Protein AF-A0A2E9XL85-F1 (afdb_monomer)

Foldseek 3Di:
DADDLVNLVVVCVVVVDDSVVVCVVSVVDDPPPPDPDPDDDDDDDDDDDDDDDDDDDDDDDPDDPPPDPPPDPDFDALLNVCCVVVVDDPVCSVVVLVPDDPVVSVVSRVVRVD

Mean predicted aligned error: 20.41 Å

pLDDT: mean 71.17, std 20.32, range [34.16, 94.25]

Sequence (114 aa):
MSITIRQLETLARHFHFDMDEARSVIGIQLKTKRATTPKTKTTKKDSDYISGHVTIKEKPTPAKPKKTASTSPRGPTGYNLFVREQGISFKNAGQAWKALTDTERQRWNQKAKA

Radius of gyration: 24.91 Å; Cα contacts (8 Å, |Δi|>4): 42; chains: 1; bounding box: 61×54×47 Å

Secondary structure (DSSP, 8-state):
-PPPHHHHHHHHHHH---HHHHHHHHT--------------------------------------------PPPPPPHHHHHHHHHT--HHHHHHHHHHS-HHHHHHHHHHTT-

Solvent-accessible surface area (backbone atoms only — not comparable to full-atom values): 7807 Å² total; per-residue (Å²): 141,83,86,52,72,70,58,49,53,55,47,28,70,74,69,71,51,62,64,67,60,54,27,60,77,72,65,59,76,75,82,71,76,77,75,82,72,82,87,77,86,82,83,89,81,91,79,92,82,90,82,82,90,79,94,74,83,88,74,93,72,80,81,76,76,82,73,74,82,71,89,65,82,79,69,63,47,20,65,58,49,50,33,62,74,68,69,44,57,76,88,53,34,63,57,57,60,64,71,46,52,74,69,56,52,45,52,35,40,50,62,43,72,106

Structure (mmCIF, N/CA/C/O backbone):
data_AF-A0A2E9XL85-F1
#
_entry.id   AF-A0A2E9XL85-F1
#
loop_
_atom_site.group_PDB
_atom_site.id
_atom_site.type_symbol
_atom_site.label_atom_id
_atom_site.label_alt_id
_atom_site.label_comp_id
_atom_site.label_asym_id
_atom_site.label_entity_id
_atom_site.label_seq_id
_atom_site.pdbx_PDB_ins_code
_atom_site.Cartn_x
_atom_site.Cartn_y
_atom_site.Cartn_z
_atom_site.occupancy
_atom_site.B_iso_or_equiv
_atom_site.auth_seq_id
_atom_site.auth_comp_id
_atom_site.auth_asym_id
_atom_site.auth_atom_id
_atom_site.pdbx_PDB_model_num
ATOM 1 N N . MET A 1 1 ? -16.242 15.874 25.289 1.00 63.53 1 MET A N 1
ATOM 2 C CA . MET A 1 1 ? -16.649 14.657 24.551 1.00 63.53 1 MET A CA 1
ATOM 3 C C . MET A 1 1 ? -16.738 15.027 23.077 1.00 63.53 1 MET A C 1
ATOM 5 O O . MET A 1 1 ? -17.363 16.036 22.789 1.00 63.53 1 MET A O 1
ATOM 9 N N . SER A 1 2 ? -16.073 14.309 22.170 1.00 74.06 2 SER A N 1
ATOM 10 C CA . SER A 1 2 ? -16.114 14.585 20.723 1.00 74.06 2 SER A CA 1
ATOM 11 C C . SER A 1 2 ? -17.013 13.575 20.006 1.00 74.06 2 SER A C 1
ATOM 13 O O . SER A 1 2 ? -17.014 12.392 20.342 1.00 74.06 2 SER A O 1
ATOM 15 N N . ILE A 1 3 ? -17.795 14.045 19.032 1.00 81.88 3 ILE A N 1
ATOM 16 C CA . ILE A 1 3 ? -18.663 13.202 18.204 1.00 81.88 3 ILE A CA 1
ATOM 17 C C . ILE A 1 3 ? -17.875 12.639 17.015 1.00 81.88 3 ILE A C 1
ATOM 19 O O . ILE A 1 3 ? -17.064 13.330 16.399 1.00 81.88 3 ILE A O 1
ATOM 23 N N . THR A 1 4 ? -18.084 11.365 16.691 1.00 86.19 4 THR A N 1
ATOM 24 C CA . THR A 1 4 ? -17.443 10.727 15.530 1.00 86.19 4 THR A CA 1
ATOM 25 C C . THR A 1 4 ? -18.155 11.094 14.224 1.00 86.19 4 THR A C 1
ATOM 27 O O . THR A 1 4 ? -19.346 11.394 14.217 1.00 86.19 4 THR A O 1
ATOM 30 N N . ILE A 1 5 ? -17.459 10.993 13.084 1.00 83.38 5 ILE A N 1
ATOM 31 C CA . ILE A 1 5 ? -18.042 11.274 11.754 1.00 83.38 5 ILE A CA 1
ATOM 32 C C . ILE A 1 5 ? -19.278 10.406 11.479 1.00 83.38 5 ILE A C 1
ATOM 34 O O . ILE A 1 5 ? -20.261 10.902 10.946 1.00 83.38 5 ILE A O 1
ATOM 38 N N . ARG A 1 6 ? -19.267 9.133 11.894 1.00 85.75 6 ARG A N 1
ATOM 39 C CA . ARG A 1 6 ? -20.417 8.229 11.714 1.00 85.75 6 ARG A CA 1
ATOM 40 C C . ARG A 1 6 ? -21.632 8.671 12.524 1.00 85.75 6 ARG A C 1
ATOM 42 O O . ARG A 1 6 ? -22.752 8.580 12.044 1.00 85.75 6 ARG A O 1
ATOM 49 N N . GLN A 1 7 ? -21.413 9.156 13.745 1.00 87.38 7 GLN A N 1
ATOM 50 C CA . GLN A 1 7 ? -22.490 9.713 14.565 1.00 87.38 7 GLN A CA 1
ATOM 51 C C . GLN A 1 7 ? -23.025 11.014 13.953 1.00 87.38 7 GLN A C 1
ATOM 53 O O . GLN A 1 7 ? -24.234 11.216 13.935 1.00 87.38 7 GLN A O 1
ATOM 58 N N . LEU A 1 8 ? -22.146 11.846 13.385 1.00 85.81 8 LEU A N 1
ATOM 59 C CA . LEU A 1 8 ? -22.541 13.060 12.672 1.00 85.81 8 LEU A CA 1
ATOM 60 C C . LEU A 1 8 ? -23.376 12.751 11.418 1.00 85.81 8 LEU A C 1
ATOM 62 O O . LEU A 1 8 ? -24.393 13.396 11.202 1.00 85.81 8 LEU A O 1
ATOM 66 N N . GLU A 1 9 ? -23.009 11.725 10.643 1.00 86.31 9 GLU A N 1
ATOM 67 C CA . GLU A 1 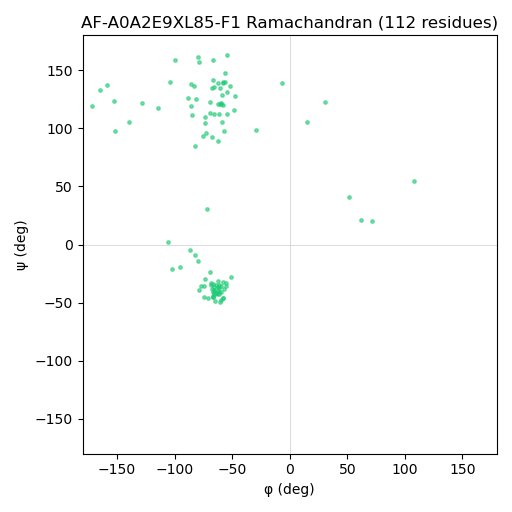9 ? -23.778 11.264 9.474 1.00 86.31 9 GLU A CA 1
ATOM 68 C C . GLU A 1 9 ? -25.184 10.784 9.851 1.00 86.31 9 GLU A C 1
ATOM 70 O O . GLU A 1 9 ? -26.150 11.083 9.149 1.00 86.31 9 GLU A O 1
ATOM 75 N N . THR A 1 10 ? -25.317 10.060 10.965 1.00 89.12 10 THR A N 1
ATOM 76 C CA . THR A 1 10 ? -26.628 9.632 11.473 1.00 89.12 10 THR A CA 1
ATOM 77 C C . THR A 1 10 ? -27.493 10.832 11.849 1.00 89.12 10 THR A C 1
ATOM 79 O O . THR 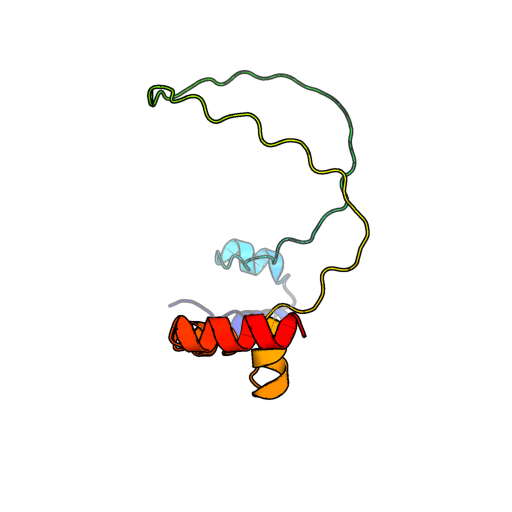A 1 10 ? -28.672 10.869 11.499 1.00 89.12 10 THR A O 1
ATOM 82 N N . LEU A 1 11 ? -26.911 11.834 12.512 1.00 87.44 11 LEU A N 1
ATOM 83 C CA . LEU A 1 11 ? -27.623 13.060 12.871 1.00 87.44 11 LEU A CA 1
ATOM 84 C C . LEU A 1 11 ? -28.007 13.879 11.636 1.00 87.44 11 LEU A C 1
ATOM 86 O O . LEU A 1 11 ? -29.136 14.354 11.566 1.00 87.44 11 LEU A O 1
ATOM 90 N N . ALA A 1 12 ? -27.127 13.984 10.640 1.00 86.50 12 ALA A N 1
ATOM 91 C CA . ALA A 1 12 ? -27.410 14.720 9.410 1.00 86.50 12 ALA A CA 1
ATOM 92 C C . ALA A 1 12 ? -28.580 14.117 8.627 1.00 86.50 12 ALA A C 1
ATOM 94 O O . ALA A 1 12 ? -29.403 14.850 8.091 1.00 86.50 12 ALA A O 1
ATOM 95 N N . ARG A 1 13 ? -28.715 12.784 8.609 1.00 86.94 13 ARG A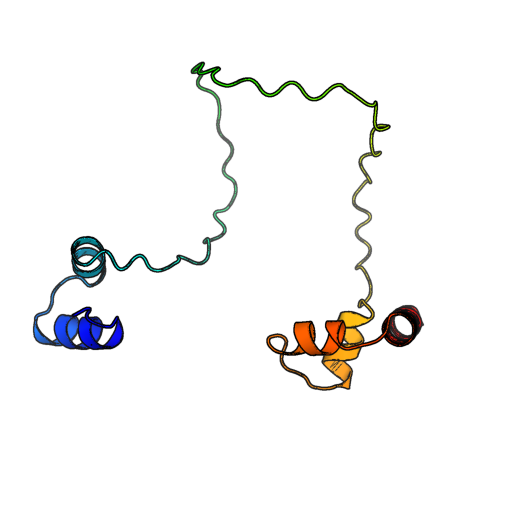 N 1
ATOM 96 C CA . ARG A 1 13 ? -29.887 12.127 8.004 1.00 86.94 13 ARG A CA 1
ATOM 97 C C . ARG A 1 13 ? -31.172 12.372 8.783 1.00 86.94 13 ARG A C 1
ATOM 99 O O . ARG A 1 13 ? -32.228 12.437 8.173 1.00 86.94 13 ARG A O 1
ATOM 106 N N . HIS A 1 14 ? -31.088 12.452 10.108 1.00 89.50 14 HIS A N 1
ATOM 107 C CA . HIS A 1 14 ? -32.264 12.603 10.961 1.00 89.50 14 HIS A CA 1
ATOM 108 C C . HIS A 1 14 ? -32.788 14.043 10.985 1.00 89.50 14 HIS A C 1
ATOM 110 O O . HIS A 1 14 ? -33.992 14.266 10.964 1.00 89.50 14 HIS A O 1
ATOM 116 N N . PHE A 1 15 ? -31.877 15.016 10.999 1.00 89.50 15 PHE A N 1
ATOM 117 C CA . PHE A 1 15 ? -32.189 16.440 11.118 1.00 89.50 15 PHE A CA 1
ATOM 118 C C . PHE A 1 15 ? -32.019 17.216 9.803 1.00 89.50 15 PHE A C 1
ATOM 120 O O . PHE A 1 15 ? -32.225 18.424 9.788 1.00 89.50 15 PHE A O 1
ATOM 127 N N . HIS A 1 16 ? -31.654 16.536 8.711 1.00 85.50 16 HIS A N 1
ATOM 128 C CA . HIS A 1 16 ? -31.521 17.100 7.362 1.00 85.50 16 HIS A CA 1
ATOM 129 C C . HIS A 1 16 ? -30.652 18.370 7.278 1.00 85.50 16 HIS A C 1
ATOM 131 O O . HIS A 1 16 ? -30.985 19.304 6.553 1.00 85.50 16 HIS A O 1
ATOM 137 N N . PHE A 1 17 ? -29.527 18.409 7.997 1.00 85.69 17 PHE A N 1
ATOM 138 C CA . PHE A 1 17 ? -28.553 19.503 7.900 1.00 85.69 17 PHE A CA 1
ATOM 139 C C . PHE A 1 17 ? -27.358 19.134 7.013 1.00 85.69 17 PHE A C 1
ATOM 141 O O . PHE A 1 17 ? -27.048 17.955 6.814 1.00 85.69 17 PHE A O 1
ATOM 148 N N . ASP A 1 18 ? -26.666 20.155 6.503 1.00 84.12 18 ASP A N 1
ATOM 149 C CA . ASP A 1 18 ? -25.483 19.980 5.664 1.00 84.12 18 ASP A CA 1
ATOM 150 C C . ASP A 1 18 ? -24.298 19.436 6.484 1.00 84.12 18 ASP A C 1
ATOM 152 O O . ASP A 1 18 ? -23.850 20.016 7.480 1.00 84.12 18 ASP A O 1
ATOM 156 N N . MET A 1 19 ? -23.781 18.287 6.048 1.00 81.06 19 MET A N 1
ATOM 157 C CA . MET A 1 19 ? -22.637 17.622 6.662 1.00 81.06 19 MET A CA 1
ATOM 158 C C . MET A 1 19 ? -21.374 18.480 6.628 1.00 81.06 19 MET A C 1
ATOM 160 O O . MET A 1 19 ? -20.577 18.395 7.561 1.00 81.06 19 MET A O 1
ATOM 164 N N . ASP A 1 20 ? -21.156 19.271 5.580 1.00 79.50 20 ASP A N 1
ATOM 165 C CA . ASP A 1 20 ? -19.931 20.057 5.433 1.00 79.50 20 ASP A CA 1
ATOM 166 C C . ASP A 1 20 ? -19.946 21.300 6.329 1.00 79.50 20 ASP A C 1
ATOM 168 O O . ASP A 1 20 ? -18.930 21.621 6.956 1.00 79.50 20 ASP A O 1
ATOM 172 N N . GLU A 1 21 ? -21.115 21.914 6.513 1.00 81.56 21 GLU A N 1
ATOM 173 C CA . GLU A 1 21 ? -21.317 22.984 7.491 1.00 81.56 21 GLU A CA 1
ATOM 174 C C . GLU A 1 21 ? -21.134 22.464 8.925 1.00 81.56 21 GLU A C 1
ATOM 176 O O . GLU A 1 21 ? -20.343 23.009 9.698 1.00 81.56 21 GLU A O 1
ATOM 181 N N . ALA A 1 22 ? -21.763 21.338 9.271 1.00 81.06 22 ALA A N 1
ATOM 182 C CA . ALA A 1 22 ? -21.628 20.752 10.603 1.00 81.06 22 ALA A CA 1
ATOM 183 C C . ALA A 1 22 ? -20.190 20.293 10.911 1.00 81.06 22 ALA A C 1
ATOM 185 O O . ALA A 1 22 ? -19.709 20.427 12.039 1.00 81.06 22 ALA A O 1
ATOM 186 N N . ARG A 1 23 ? -19.456 19.797 9.907 1.00 78.31 23 ARG A N 1
ATOM 187 C CA . ARG A 1 23 ? -18.022 19.480 10.032 1.00 78.31 23 ARG A CA 1
ATOM 188 C C . ARG A 1 23 ? -17.186 20.723 10.314 1.00 78.31 23 ARG A C 1
ATOM 190 O O . ARG A 1 23 ? -16.281 20.644 11.145 1.00 78.31 23 ARG A O 1
ATOM 197 N N . SER A 1 24 ? -17.489 21.835 9.642 1.00 78.25 24 SER A N 1
ATOM 198 C CA . SER A 1 24 ? -16.832 23.128 9.854 1.00 78.25 24 SER A CA 1
ATOM 199 C C . SER A 1 24 ? -17.009 23.610 11.297 1.00 78.25 24 SER A C 1
ATOM 201 O O . SER A 1 24 ? -16.028 23.923 11.969 1.00 78.25 24 SER A O 1
ATOM 203 N N . VAL A 1 25 ? -18.241 23.553 11.813 1.00 80.38 25 VAL A N 1
ATOM 204 C CA . VAL A 1 25 ? -18.589 23.996 13.175 1.00 80.38 25 VAL A CA 1
ATOM 205 C C . VAL A 1 25 ? -17.922 23.134 14.252 1.00 80.38 25 VAL A C 1
ATOM 207 O O . VAL A 1 25 ? -17.450 23.650 15.262 1.00 80.38 25 VAL A O 1
ATOM 210 N N . ILE A 1 26 ? -17.839 21.819 14.037 1.00 77.81 26 ILE A N 1
ATOM 211 C CA . ILE A 1 26 ? -17.263 20.870 15.008 1.00 77.81 26 ILE A CA 1
ATOM 212 C C . ILE A 1 26 ? -15.727 20.755 14.842 1.00 77.81 26 ILE A C 1
ATOM 214 O O . ILE A 1 26 ? -15.052 20.086 15.625 1.00 77.81 26 ILE A O 1
ATOM 218 N N . GLY A 1 27 ? -15.140 21.415 13.836 1.00 73.06 27 GLY A N 1
ATOM 219 C CA . GLY A 1 27 ? -13.697 21.397 13.574 1.00 73.06 27 GLY A CA 1
ATOM 220 C C . GLY A 1 27 ? -13.174 20.059 13.036 1.00 73.06 27 GLY A C 1
ATOM 221 O O . GLY A 1 27 ? -11.977 19.773 13.120 1.00 73.06 27 GLY A O 1
ATOM 222 N N . ILE A 1 28 ? -14.048 19.216 12.473 1.00 73.44 28 ILE A N 1
ATOM 223 C CA . ILE A 1 28 ? -13.665 17.926 11.890 1.00 73.44 28 ILE A CA 1
ATOM 224 C C . ILE A 1 28 ? -13.156 18.168 10.468 1.00 73.44 28 ILE A C 1
ATOM 226 O O . ILE A 1 28 ? -13.883 18.028 9.485 1.00 73.44 28 ILE A O 1
ATOM 230 N N . GLN A 1 29 ? -11.875 18.515 10.348 1.00 62.41 29 GLN A N 1
ATOM 231 C CA . GLN A 1 29 ? -11.223 18.602 9.046 1.00 62.41 29 GLN A CA 1
ATOM 232 C C . GLN A 1 29 ? -10.959 17.199 8.495 1.00 62.41 29 GLN A C 1
ATOM 234 O O . GLN A 1 29 ? -10.030 16.495 8.907 1.00 62.41 29 GLN A O 1
ATOM 239 N N . LEU A 1 30 ? -11.773 16.782 7.524 1.00 64.50 30 LEU A N 1
ATOM 240 C CA . LEU A 1 30 ? -11.419 15.663 6.664 1.00 64.50 30 LEU A CA 1
ATOM 241 C C . LEU A 1 30 ? -10.119 16.029 5.954 1.00 64.50 30 LEU A C 1
ATOM 243 O O . LEU A 1 30 ? -10.059 17.016 5.225 1.00 64.50 30 LEU A O 1
ATOM 247 N N . LYS A 1 31 ? -9.074 15.220 6.154 1.00 61.31 31 LYS A N 1
ATOM 248 C CA . LYS A 1 31 ? -7.876 15.269 5.315 1.00 61.31 31 LYS A CA 1
ATOM 249 C C . LYS A 1 31 ? -8.316 14.917 3.899 1.00 61.31 31 LYS A C 1
ATOM 251 O O . LYS A 1 31 ? -8.343 13.744 3.527 1.00 61.31 31 LYS A O 1
ATOM 256 N N . THR A 1 32 ? -8.705 15.925 3.129 1.00 56.28 32 THR A N 1
ATOM 257 C CA . THR A 1 32 ? -8.948 15.806 1.701 1.00 56.28 32 THR A CA 1
ATOM 258 C C . THR A 1 32 ? -7.680 15.215 1.112 1.00 56.28 32 THR A C 1
ATOM 260 O O . THR A 1 32 ? -6.600 15.811 1.143 1.00 56.28 32 THR A O 1
ATOM 263 N N . LYS A 1 33 ? -7.776 13.978 0.616 1.00 53.22 33 LYS A N 1
ATOM 264 C CA . LYS A 1 33 ? -6.759 13.455 -0.286 1.00 53.22 33 LYS A CA 1
ATOM 265 C C . LYS A 1 33 ? -6.750 14.416 -1.460 1.00 53.22 33 LYS A C 1
ATOM 267 O O . LYS A 1 33 ? -7.706 14.451 -2.223 1.00 53.22 33 LYS A O 1
ATOM 272 N N . ARG A 1 34 ? -5.705 15.238 -1.501 1.00 44.84 34 ARG A N 1
ATOM 273 C CA . ARG A 1 34 ? -5.369 16.231 -2.518 1.00 44.84 34 ARG A CA 1
ATOM 274 C C . ARG A 1 34 ? -5.912 15.793 -3.884 1.00 44.84 34 ARG A C 1
ATOM 276 O O . ARG A 1 34 ? -5.305 14.953 -4.549 1.00 44.84 34 ARG A O 1
ATOM 283 N N . ALA A 1 35 ? -7.070 16.330 -4.267 1.00 47.91 35 ALA A N 1
ATOM 284 C CA . ALA A 1 35 ? -7.572 16.197 -5.622 1.00 47.91 35 ALA A CA 1
ATOM 285 C C . ALA A 1 35 ? -6.516 16.833 -6.527 1.00 47.91 35 ALA A C 1
ATOM 287 O O . ALA A 1 35 ? -6.087 17.968 -6.313 1.00 47.91 35 ALA A O 1
ATOM 288 N N . THR A 1 36 ? -5.995 16.051 -7.464 1.00 48.97 36 THR A N 1
ATOM 289 C CA . THR A 1 36 ? -4.981 16.516 -8.403 1.00 48.97 36 THR A CA 1
ATOM 290 C C . THR A 1 36 ? -5.701 17.392 -9.420 1.00 48.97 36 THR A C 1
ATOM 292 O O . THR A 1 36 ? -6.289 16.890 -10.369 1.00 48.97 36 THR A O 1
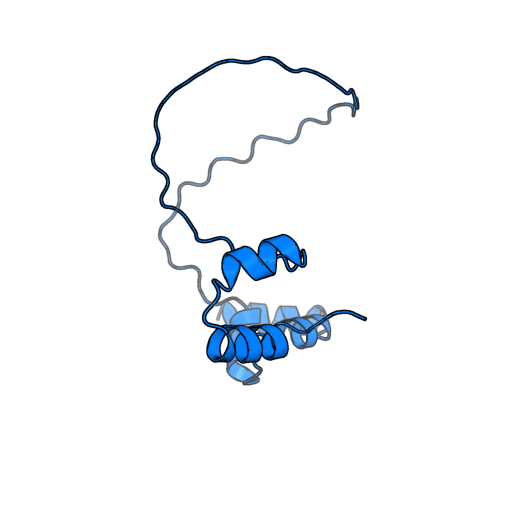ATOM 295 N N . THR A 1 37 ? -5.732 18.702 -9.187 1.00 51.66 37 THR A N 1
ATOM 296 C CA . THR A 1 37 ? -6.262 19.657 -10.164 1.00 51.66 37 THR A CA 1
ATOM 297 C C . THR A 1 37 ? -5.364 19.673 -11.409 1.00 51.66 37 THR A C 1
ATOM 299 O O . THR A 1 37 ? -4.135 19.729 -11.258 1.00 51.66 37 THR A O 1
ATOM 302 N N . PRO A 1 38 ? -5.924 19.660 -12.634 1.00 44.41 38 PRO A N 1
ATOM 303 C CA . PRO A 1 38 ? -5.154 19.898 -13.845 1.00 44.41 38 PRO A CA 1
ATOM 304 C C . PRO A 1 38 ? -4.567 21.313 -13.815 1.00 44.41 38 PRO A C 1
ATOM 306 O O . PRO A 1 38 ? -5.203 22.272 -13.387 1.00 44.41 38 PRO A O 1
ATOM 309 N N . LYS A 1 39 ? -3.315 21.427 -14.251 1.00 38.22 39 LYS A N 1
ATOM 310 C CA . LYS A 1 39 ? -2.515 22.653 -14.243 1.00 38.22 39 LYS A CA 1
ATOM 311 C C . LYS A 1 39 ? -3.016 23.616 -15.332 1.00 38.22 39 LYS A C 1
ATOM 313 O O . LYS A 1 39 ? -2.575 23.521 -16.474 1.00 38.22 39 LYS A O 1
ATOM 318 N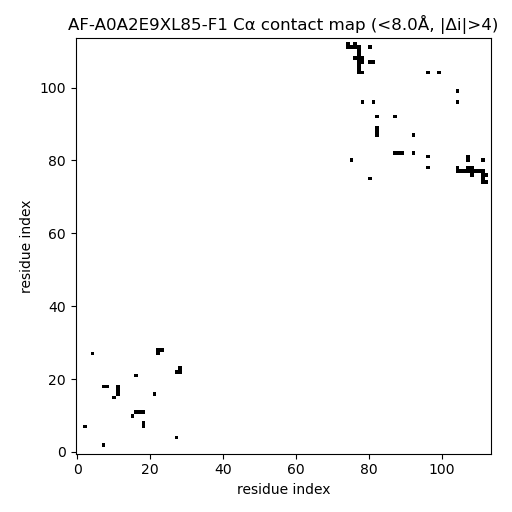 N . THR A 1 40 ? -3.880 24.570 -15.000 1.00 38.16 40 THR A N 1
ATOM 319 C CA . THR A 1 40 ? -4.124 25.748 -15.848 1.00 38.16 40 THR A CA 1
ATOM 320 C C . THR A 1 40 ? -3.075 26.814 -15.527 1.00 38.16 40 THR A C 1
ATOM 322 O O . THR A 1 40 ? -3.022 27.365 -14.431 1.00 38.16 40 THR A O 1
ATOM 325 N N . LYS A 1 41 ? -2.178 27.073 -16.486 1.00 47.19 41 LYS A N 1
ATOM 326 C CA . LYS A 1 41 ? -1.316 28.265 -16.500 1.00 47.19 41 LYS A CA 1
ATOM 327 C C . LYS A 1 41 ? -2.201 29.489 -16.725 1.00 47.19 41 LYS A C 1
ATOM 329 O O . LYS A 1 41 ? -2.977 29.439 -17.670 1.00 47.19 41 LYS A O 1
ATOM 334 N N . THR A 1 42 ? -2.013 30.574 -15.969 1.00 34.38 42 THR A N 1
ATOM 335 C CA . THR A 1 42 ? -2.088 31.970 -16.455 1.00 34.38 42 THR A CA 1
ATOM 336 C C . THR A 1 42 ? -1.466 32.936 -15.424 1.00 34.38 42 THR A C 1
ATOM 338 O O . THR A 1 42 ? -1.656 32.806 -14.222 1.00 34.38 42 THR A O 1
ATOM 341 N N . THR A 1 43 ? -0.636 33.814 -15.985 1.00 41.53 43 THR A N 1
ATOM 342 C CA . THR A 1 43 ? 0.107 35.029 -15.579 1.00 41.53 43 THR A CA 1
ATOM 343 C C . THR A 1 43 ? -0.035 35.731 -14.213 1.00 41.53 43 THR A C 1
ATOM 345 O O . THR A 1 43 ? -1.128 36.025 -13.752 1.00 41.53 43 THR A O 1
ATOM 348 N N . LYS A 1 44 ? 1.157 36.142 -13.723 1.00 41.81 44 LYS A N 1
ATOM 349 C CA . LYS A 1 44 ? 1.575 37.376 -13.005 1.00 41.81 44 LYS A CA 1
ATOM 350 C C . LYS A 1 44 ? 0.569 38.102 -12.092 1.00 41.81 44 LYS A C 1
ATOM 352 O O . LYS A 1 44 ? -0.366 38.725 -12.583 1.00 41.81 44 LYS A O 1
ATOM 357 N N . LYS A 1 45 ? 0.960 38.254 -10.819 1.00 36.50 45 LYS A N 1
ATOM 358 C CA . LYS A 1 45 ? 1.007 39.550 -10.115 1.00 36.50 45 LYS A CA 1
ATOM 359 C C . LYS A 1 45 ? 1.960 39.484 -8.914 1.00 36.50 45 LYS A C 1
ATOM 361 O O . LYS A 1 45 ? 1.994 38.475 -8.215 1.00 36.50 45 LYS A O 1
ATOM 366 N N . ASP A 1 46 ? 2.745 40.546 -8.769 1.00 41.16 46 ASP A N 1
ATOM 367 C CA . ASP A 1 46 ? 3.701 40.844 -7.701 1.00 41.16 46 ASP A CA 1
ATOM 368 C C . ASP A 1 46 ? 3.074 40.845 -6.301 1.00 41.16 46 ASP A C 1
ATOM 370 O O . ASP A 1 46 ? 1.937 41.286 -6.144 1.00 41.16 46 ASP A O 1
ATOM 374 N N . SER A 1 47 ? 3.854 40.451 -5.290 1.00 41.28 47 SER A N 1
ATOM 375 C CA . SER A 1 47 ? 3.939 41.190 -4.021 1.00 41.28 47 SER A CA 1
ATOM 376 C C . SER A 1 47 ? 5.05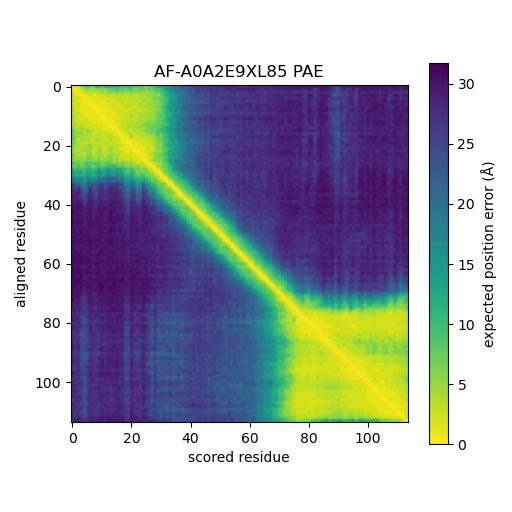9 40.622 -3.149 1.00 41.28 47 SER A C 1
ATOM 378 O O . SER A 1 47 ? 5.022 39.455 -2.748 1.00 41.28 47 SER A O 1
ATOM 380 N N . ASP A 1 48 ? 6.031 41.477 -2.856 1.00 46.81 48 ASP A N 1
ATOM 381 C CA . ASP A 1 48 ? 7.122 41.280 -1.914 1.00 46.81 48 ASP A CA 1
ATOM 382 C C . ASP A 1 48 ? 6.638 40.907 -0.507 1.00 46.81 48 ASP A C 1
ATOM 384 O O . ASP A 1 48 ? 5.814 41.601 0.087 1.00 46.81 48 ASP A O 1
ATOM 388 N N . TYR A 1 49 ? 7.228 39.856 0.066 1.00 37.28 49 TYR A N 1
ATOM 389 C CA . TYR A 1 49 ? 7.471 39.784 1.506 1.00 37.28 49 TYR A CA 1
ATOM 390 C C . TYR A 1 49 ? 8.704 38.914 1.769 1.00 37.28 49 TYR A C 1
ATOM 392 O O . TYR A 1 49 ? 8.658 37.684 1.772 1.00 37.28 49 TYR A O 1
ATOM 400 N N . ILE A 1 50 ? 9.839 39.587 1.949 1.00 43.72 50 ILE A N 1
ATOM 401 C CA . ILE A 1 50 ? 11.078 39.016 2.472 1.00 43.72 50 ILE A CA 1
ATOM 402 C C . ILE A 1 50 ? 10.984 39.092 3.996 1.00 43.72 50 ILE A C 1
ATOM 404 O O . ILE A 1 50 ? 10.894 40.181 4.556 1.00 43.72 50 ILE A O 1
ATOM 408 N N . SER A 1 51 ? 11.032 37.949 4.680 1.00 37.22 51 SER A N 1
ATOM 409 C CA . SER A 1 51 ? 11.311 37.903 6.116 1.00 37.22 51 SER A CA 1
ATOM 410 C C . SER A 1 51 ? 11.948 36.566 6.496 1.00 37.22 51 SER A C 1
ATOM 412 O O . SER A 1 51 ? 11.373 35.510 6.241 1.00 37.22 51 SER A O 1
ATOM 414 N N . GLY A 1 52 ? 13.131 36.621 7.118 1.00 37.06 52 GLY A N 1
ATOM 415 C CA . GLY A 1 52 ? 13.590 35.551 8.012 1.00 37.06 52 GLY A CA 1
ATOM 416 C C . GLY A 1 52 ? 14.720 34.629 7.539 1.00 37.06 52 GLY A C 1
ATOM 417 O O . GLY A 1 52 ? 14.574 33.416 7.550 1.00 37.06 52 GLY A O 1
ATOM 418 N N . HIS A 1 53 ? 15.852 35.208 7.147 1.00 34.16 53 HIS A N 1
ATOM 419 C CA . HIS A 1 53 ? 17.224 34.797 7.492 1.00 34.16 53 HIS A CA 1
ATOM 420 C C . HIS A 1 53 ? 17.462 33.386 8.110 1.00 34.16 53 HIS A C 1
ATOM 422 O O . HIS A 1 53 ? 17.332 33.210 9.318 1.00 34.16 53 HIS A O 1
ATOM 428 N N . VAL A 1 54 ? 18.003 32.438 7.327 1.00 36.91 54 VAL A N 1
ATOM 429 C CA . VAL A 1 54 ? 19.008 31.461 7.809 1.00 36.91 54 VAL A CA 1
ATOM 430 C C . VAL A 1 54 ? 20.067 31.269 6.723 1.00 36.91 54 VAL A C 1
ATOM 432 O O . VAL A 1 54 ? 19.849 30.613 5.706 1.00 36.91 54 VAL A O 1
ATOM 435 N N . THR A 1 55 ? 21.233 31.860 6.957 1.00 39.53 55 THR A N 1
ATOM 436 C CA . THR A 1 55 ? 22.441 31.724 6.144 1.00 39.53 55 THR A CA 1
ATOM 437 C C . THR A 1 55 ? 23.059 30.346 6.378 1.00 39.53 55 THR A C 1
ATOM 439 O O . THR A 1 55 ? 23.627 30.096 7.439 1.00 39.53 55 THR A O 1
ATOM 442 N N . ILE A 1 56 ? 22.997 29.452 5.388 1.00 47.50 56 ILE A N 1
ATOM 443 C CA . ILE A 1 56 ? 23.878 28.278 5.327 1.00 47.50 56 ILE A CA 1
ATOM 444 C C . ILE A 1 56 ? 24.777 28.452 4.111 1.00 47.50 56 ILE A C 1
ATOM 446 O O . ILE A 1 56 ? 24.311 28.545 2.978 1.00 47.50 56 ILE A O 1
ATOM 450 N N . LYS A 1 57 ? 26.077 28.545 4.397 1.00 46.12 57 LYS A N 1
ATOM 451 C CA . LYS A 1 57 ? 27.168 28.705 3.438 1.00 46.12 57 LYS A CA 1
ATOM 452 C C . LYS A 1 57 ? 27.100 27.649 2.333 1.00 46.12 57 LYS A C 1
ATOM 454 O O . LYS A 1 57 ? 26.902 26.462 2.588 1.00 46.12 57 LYS A O 1
ATOM 459 N N . GLU A 1 58 ? 27.308 28.125 1.115 1.00 44.62 58 GLU A N 1
ATOM 460 C CA . GLU A 1 58 ? 27.352 27.365 -0.123 1.00 44.62 58 GLU A CA 1
ATOM 461 C C . GLU A 1 58 ? 28.421 26.262 -0.099 1.00 44.62 58 GLU A C 1
ATOM 463 O O . GLU A 1 58 ? 29.559 26.463 0.327 1.00 44.62 58 GLU A O 1
ATOM 468 N N . LYS A 1 59 ? 28.067 25.102 -0.659 1.00 40.47 59 LYS A N 1
ATOM 469 C CA . LYS A 1 59 ? 29.017 24.184 -1.293 1.00 40.47 59 LYS A CA 1
ATOM 470 C C . LYS A 1 59 ? 28.451 23.871 -2.687 1.00 40.47 59 LYS A C 1
ATOM 472 O O . LYS A 1 59 ? 27.306 23.418 -2.765 1.00 40.47 59 LYS A O 1
ATOM 477 N N . PRO A 1 60 ? 29.178 24.141 -3.785 1.00 41.31 60 PRO A N 1
ATOM 478 C CA . PRO A 1 60 ? 28.627 24.062 -5.134 1.00 41.31 60 PRO A CA 1
ATOM 479 C C . PRO A 1 60 ? 28.351 22.600 -5.485 1.00 41.31 60 PRO A C 1
ATOM 481 O O . PRO A 1 60 ? 29.265 21.783 -5.588 1.00 41.31 60 PRO A O 1
ATOM 484 N N . THR A 1 61 ? 27.077 22.244 -5.643 1.00 50.94 61 THR A N 1
ATOM 485 C CA . THR A 1 61 ? 26.701 20.939 -6.193 1.00 50.94 61 THR A CA 1
ATOM 486 C C . THR A 1 61 ? 26.619 21.072 -7.713 1.00 50.94 61 THR A C 1
ATOM 488 O O . THR A 1 61 ? 25.921 21.964 -8.198 1.00 50.94 61 THR A O 1
ATOM 491 N N . PRO A 1 62 ? 27.320 20.226 -8.488 1.00 46.31 62 PRO A N 1
ATOM 492 C CA . PRO A 1 62 ? 27.301 20.307 -9.940 1.00 46.31 62 PRO A CA 1
ATOM 493 C C . PRO A 1 62 ? 25.874 20.114 -10.455 1.00 46.31 62 PRO A C 1
ATOM 495 O O . PRO A 1 62 ? 25.136 19.232 -9.999 1.00 46.31 62 PRO A O 1
ATOM 498 N N . ALA A 1 63 ? 25.492 20.972 -11.400 1.00 52.22 63 ALA A N 1
ATOM 499 C CA . ALA A 1 63 ? 24.202 20.957 -12.063 1.00 52.22 63 ALA A CA 1
ATOM 500 C C . ALA A 1 63 ? 23.866 19.534 -12.535 1.00 52.22 63 ALA A C 1
ATOM 502 O O . ALA A 1 63 ? 24.547 18.969 -13.390 1.00 52.22 63 ALA A O 1
ATOM 503 N N . LYS A 1 64 ? 22.806 18.939 -11.974 1.00 59.00 64 LYS A N 1
ATOM 504 C CA . LYS A 1 64 ? 22.263 17.683 -12.498 1.00 59.00 64 LYS A CA 1
ATOM 505 C C . LYS A 1 64 ? 21.830 17.942 -13.946 1.00 59.00 64 LYS A C 1
ATOM 507 O O . LYS A 1 64 ? 20.963 18.797 -14.148 1.00 59.00 64 LYS A O 1
ATOM 512 N N . PRO A 1 65 ? 22.369 17.226 -14.949 1.00 51.84 65 PRO A N 1
ATOM 513 C CA . PRO A 1 65 ? 21.877 17.349 -16.311 1.00 51.84 65 PRO A CA 1
ATOM 514 C C . PRO A 1 65 ? 20.391 16.981 -16.321 1.00 51.84 65 PRO A C 1
ATOM 516 O O . PRO A 1 65 ? 19.990 15.944 -15.779 1.00 51.84 65 PRO A O 1
ATOM 519 N N . LYS A 1 66 ? 19.564 17.858 -16.906 1.00 55.44 66 LYS A N 1
ATOM 520 C CA . LYS A 1 66 ? 18.155 17.581 -17.207 1.00 55.44 66 LYS A CA 1
ATOM 521 C C . LYS A 1 66 ? 18.121 16.340 -18.098 1.00 55.44 66 LYS A C 1
ATOM 523 O O . LYS A 1 66 ? 18.344 16.435 -19.299 1.00 55.44 66 LYS A O 1
ATOM 528 N N . LYS A 1 67 ? 17.885 15.170 -17.498 1.00 56.31 67 LYS A N 1
ATOM 529 C CA . LYS A 1 67 ? 17.679 13.929 -18.241 1.00 56.31 67 LYS A CA 1
ATOM 530 C C . LYS A 1 67 ? 16.436 14.123 -19.099 1.00 56.31 67 LYS A C 1
ATOM 532 O O . LYS A 1 67 ? 15.334 14.268 -18.570 1.00 56.31 67 LYS A O 1
ATOM 537 N N . THR A 1 68 ? 16.646 14.164 -20.408 1.00 54.00 68 THR A N 1
ATOM 538 C CA . THR A 1 68 ? 15.610 13.957 -21.412 1.00 54.00 68 THR A CA 1
ATOM 539 C C . THR A 1 68 ? 14.828 12.709 -21.011 1.00 54.00 68 THR A C 1
ATOM 541 O O . THR A 1 68 ? 15.407 11.684 -20.645 1.00 54.00 68 THR A O 1
ATOM 544 N N . ALA A 1 69 ? 13.505 12.832 -20.945 1.00 52.44 69 ALA A N 1
ATOM 545 C CA . ALA A 1 69 ? 12.638 11.730 -20.572 1.00 52.44 6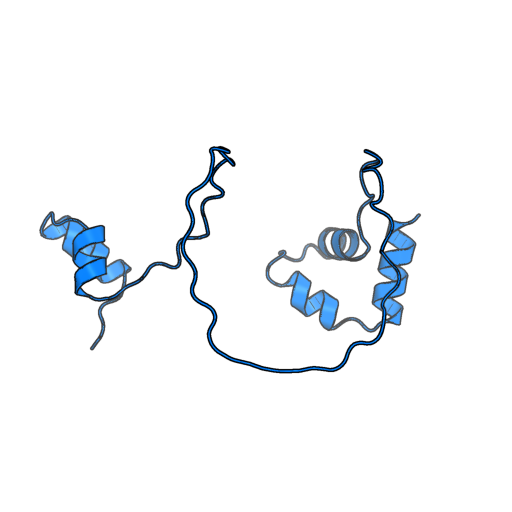9 ALA A CA 1
ATOM 546 C C . ALA A 1 69 ? 12.702 10.677 -21.685 1.00 52.44 69 ALA A C 1
ATOM 548 O O . ALA A 1 69 ? 11.977 10.770 -22.668 1.00 52.44 69 ALA A O 1
ATOM 549 N N . SER A 1 70 ? 13.604 9.702 -21.557 1.00 57.47 70 SER A N 1
ATOM 550 C CA . SER A 1 70 ? 13.539 8.495 -22.366 1.00 57.47 70 SER A CA 1
ATOM 551 C C . SER A 1 70 ? 12.276 7.743 -21.955 1.00 57.47 70 SER A C 1
ATOM 553 O O . SER A 1 70 ? 12.141 7.272 -20.825 1.00 57.47 70 SER A O 1
ATOM 555 N N . THR A 1 71 ? 11.317 7.680 -22.871 1.00 64.75 71 THR A N 1
ATOM 556 C CA . THR A 1 71 ? 9.991 7.065 -22.715 1.00 64.75 71 THR A CA 1
ATOM 557 C C . THR A 1 71 ? 10.052 5.533 -22.681 1.00 64.75 71 THR A C 1
ATOM 559 O O . THR A 1 71 ? 9.131 4.864 -23.135 1.00 64.75 71 THR A O 1
ATOM 562 N N . SER A 1 72 ? 11.141 4.950 -22.173 1.00 62.69 72 SER A N 1
ATOM 563 C CA . SER A 1 72 ? 11.201 3.508 -21.962 1.00 62.69 72 SER A CA 1
ATOM 564 C C . SER A 1 72 ? 10.491 3.186 -20.645 1.00 62.69 72 SER A C 1
ATOM 566 O O . SER A 1 72 ? 10.823 3.799 -19.618 1.00 62.69 72 SER A O 1
ATOM 568 N N . PRO A 1 73 ? 9.490 2.287 -20.641 1.00 68.62 73 PRO A N 1
ATOM 569 C CA . PRO A 1 73 ? 8.825 1.890 -19.413 1.00 68.62 73 PRO A CA 1
ATOM 570 C C . PRO A 1 73 ? 9.879 1.331 -18.458 1.00 68.62 73 PRO A C 1
ATOM 572 O O . PRO A 1 73 ? 10.590 0.376 -18.768 1.00 68.62 73 PRO A O 1
ATOM 575 N N . ARG A 1 74 ? 10.017 1.957 -17.284 1.00 68.31 74 ARG A N 1
ATOM 576 C CA . ARG A 1 74 ? 10.887 1.416 -16.239 1.00 68.31 74 ARG A CA 1
ATOM 577 C C . ARG A 1 74 ? 10.328 0.052 -15.845 1.00 68.31 74 ARG A C 1
ATOM 579 O O . ARG A 1 74 ? 9.179 -0.026 -15.414 1.00 68.31 74 ARG A O 1
ATOM 586 N N . GLY A 1 75 ? 11.143 -0.988 -16.006 1.00 69.31 75 GLY A N 1
ATOM 587 C CA . GLY A 1 75 ? 10.812 -2.340 -15.566 1.00 69.31 75 GLY A CA 1
ATOM 588 C C . GLY A 1 75 ? 10.439 -2.391 -14.077 1.00 69.31 75 GLY A C 1
ATOM 589 O O . GLY A 1 75 ? 10.708 -1.439 -13.328 1.00 69.31 75 GLY A O 1
ATOM 590 N N . PRO A 1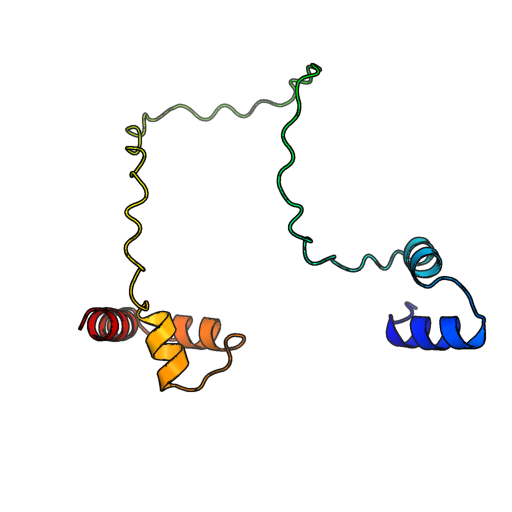 76 ? 9.787 -3.480 -13.632 1.00 79.75 76 PRO A N 1
ATOM 591 C CA . PRO A 1 76 ? 9.394 -3.635 -12.239 1.00 79.75 76 PRO A CA 1
ATOM 592 C C . PRO A 1 76 ? 10.615 -3.510 -11.322 1.00 79.75 76 PRO A C 1
ATOM 594 O O . PRO A 1 76 ? 11.699 -3.989 -11.629 1.00 79.75 76 PRO A O 1
ATOM 597 N N . THR A 1 77 ? 10.452 -2.840 -10.183 1.00 88.00 77 THR A N 1
ATOM 598 C CA . THR A 1 77 ? 11.497 -2.786 -9.154 1.00 88.00 77 THR A CA 1
ATOM 599 C C . THR A 1 77 ? 11.484 -4.077 -8.332 1.00 88.00 77 THR A C 1
ATOM 601 O O . THR A 1 77 ? 10.461 -4.766 -8.282 1.00 88.00 77 THR A O 1
ATOM 604 N N . GLY A 1 78 ? 12.577 -4.386 -7.621 1.00 90.44 78 GLY A N 1
ATOM 605 C CA . GLY A 1 78 ? 12.621 -5.544 -6.715 1.00 90.44 78 GLY A CA 1
ATOM 606 C C . GLY A 1 78 ? 11.504 -5.529 -5.671 1.00 90.44 78 GLY A C 1
ATOM 607 O O . GLY A 1 78 ? 10.942 -6.573 -5.359 1.00 90.44 78 GLY A O 1
ATOM 608 N N . TYR A 1 79 ? 11.102 -4.337 -5.219 1.00 91.75 79 TYR A N 1
ATOM 609 C CA . TYR A 1 79 ? 9.942 -4.163 -4.346 1.00 91.75 79 TYR A CA 1
ATOM 610 C C . TYR A 1 79 ? 8.647 -4.645 -5.008 1.00 91.75 79 TYR A C 1
ATOM 612 O O . TYR A 1 79 ? 7.915 -5.426 -4.413 1.00 91.75 79 TYR A O 1
ATOM 620 N N . ASN A 1 80 ? 8.372 -4.232 -6.249 1.00 90.81 80 ASN A N 1
ATOM 621 C CA . ASN A 1 80 ? 7.148 -4.633 -6.950 1.00 90.81 80 ASN A CA 1
ATOM 622 C C . ASN A 1 80 ? 7.076 -6.153 -7.147 1.00 90.81 80 ASN A C 1
ATOM 624 O O . ASN A 1 80 ? 5.997 -6.732 -7.039 1.00 90.81 80 ASN A O 1
ATOM 628 N N . LEU A 1 81 ? 8.215 -6.794 -7.415 1.00 91.75 81 LEU A N 1
ATOM 629 C CA . LEU A 1 81 ? 8.316 -8.250 -7.517 1.00 91.75 81 LEU A CA 1
ATOM 630 C C . LEU A 1 81 ? 8.077 -8.937 -6.175 1.00 91.75 81 LEU A C 1
ATOM 632 O O . LEU A 1 81 ? 7.271 -9.857 -6.106 1.00 91.75 81 LEU A O 1
ATOM 636 N N . PHE A 1 82 ? 8.687 -8.431 -5.105 1.00 92.94 82 PHE A N 1
ATOM 637 C CA . PHE A 1 82 ? 8.459 -8.924 -3.751 1.00 92.94 82 PHE A CA 1
ATOM 638 C C . PHE A 1 82 ? 6.984 -8.840 -3.343 1.00 92.94 82 PHE A C 1
ATOM 640 O O . PHE A 1 82 ? 6.431 -9.819 -2.854 1.00 92.94 82 PHE A O 1
ATOM 647 N N . VAL A 1 83 ? 6.314 -7.709 -3.598 1.00 93.06 83 VAL A N 1
ATOM 648 C CA . VAL A 1 83 ? 4.881 -7.562 -3.289 1.00 93.06 83 VAL A CA 1
ATOM 649 C C . VAL A 1 83 ? 4.038 -8.567 -4.077 1.00 93.06 83 VAL A C 1
ATOM 651 O O . VAL A 1 83 ? 3.130 -9.173 -3.510 1.00 93.06 83 VAL A O 1
ATOM 654 N N . ARG A 1 84 ? 4.345 -8.765 -5.367 1.00 90.06 84 ARG A N 1
ATOM 655 C CA . ARG A 1 84 ? 3.618 -9.711 -6.228 1.00 90.06 84 ARG A CA 1
ATOM 656 C C . ARG A 1 84 ? 3.827 -11.162 -5.805 1.00 90.06 84 ARG A C 1
ATOM 658 O O . ARG A 1 84 ? 2.851 -11.894 -5.737 1.00 90.06 84 ARG A O 1
ATOM 665 N N . GLU A 1 85 ? 5.061 -11.569 -5.520 1.00 91.19 85 GLU A N 1
ATOM 666 C CA . GLU A 1 85 ? 5.376 -12.959 -5.164 1.00 91.19 85 GLU A CA 1
ATOM 667 C C . GLU A 1 85 ? 4.931 -13.330 -3.754 1.00 91.19 85 GLU A C 1
ATOM 669 O O . GLU A 1 85 ? 4.494 -14.451 -3.528 1.00 91.19 85 GLU A O 1
ATOM 674 N N . GLN A 1 86 ? 5.009 -12.398 -2.805 1.00 89.44 86 GLN A N 1
ATOM 675 C CA . GLN A 1 86 ? 4.583 -12.663 -1.432 1.00 89.44 86 GLN A CA 1
ATOM 676 C C . GLN A 1 86 ? 3.066 -12.521 -1.238 1.00 89.44 86 GLN A C 1
ATOM 678 O O . GLN A 1 86 ? 2.558 -12.832 -0.165 1.00 89.44 86 GLN A O 1
ATOM 683 N N . GLY A 1 87 ? 2.333 -12.007 -2.234 1.00 87.94 87 GLY A N 1
ATOM 684 C CA . GLY A 1 87 ? 0.884 -11.798 -2.135 1.00 87.94 87 GLY A CA 1
ATOM 685 C C . GLY A 1 87 ? 0.475 -10.811 -1.033 1.00 87.94 87 GLY A C 1
ATOM 686 O O . GLY A 1 87 ? -0.657 -10.841 -0.552 1.00 87.94 87 GLY A O 1
ATOM 687 N N . ILE A 1 88 ? 1.391 -9.940 -0.598 1.00 89.50 88 ILE A N 1
ATOM 688 C CA . ILE A 1 88 ? 1.158 -9.029 0.526 1.00 89.50 88 ILE A CA 1
ATOM 689 C C . ILE A 1 88 ? 0.419 -7.788 0.021 1.00 89.50 88 ILE A C 1
ATOM 691 O O . ILE A 1 88 ? 0.783 -7.182 -0.984 1.00 89.50 88 ILE A O 1
ATOM 695 N N . SER A 1 89 ? -0.595 -7.341 0.765 1.00 89.06 89 SER A N 1
ATOM 696 C CA . SER A 1 89 ? -1.233 -6.047 0.505 1.00 89.06 89 SER A CA 1
ATOM 697 C C . SER A 1 89 ? -0.212 -4.904 0.572 1.00 89.06 89 SER A C 1
ATOM 699 O O . SER A 1 89 ? 0.593 -4.836 1.503 1.00 89.06 89 SER A O 1
ATOM 701 N N . PHE A 1 90 ? -0.296 -3.935 -0.348 1.00 84.12 90 PHE A N 1
ATOM 702 C CA . PHE A 1 90 ? 0.587 -2.756 -0.381 1.00 84.12 90 PHE A CA 1
ATOM 703 C C . PHE A 1 90 ? 0.686 -2.013 0.960 1.00 84.12 90 PHE A C 1
ATOM 705 O O . PHE A 1 90 ? 1.715 -1.405 1.250 1.00 84.12 90 PHE A O 1
ATOM 712 N N . LYS A 1 91 ? -0.359 -2.089 1.795 1.00 86.38 91 LYS A N 1
ATOM 713 C CA . LYS A 1 91 ? -0.383 -1.495 3.137 1.00 86.38 91 LYS A CA 1
ATOM 714 C C . LYS A 1 91 ? 0.677 -2.101 4.071 1.00 86.38 91 LYS A C 1
ATOM 716 O O . LYS A 1 91 ? 1.279 -1.366 4.848 1.00 86.38 91 LYS A O 1
ATOM 721 N N . ASN A 1 92 ? 0.931 -3.405 3.958 1.00 90.12 92 ASN A N 1
ATOM 722 C CA . ASN A 1 92 ? 1.865 -4.150 4.811 1.00 90.12 92 ASN A CA 1
ATOM 723 C C . ASN A 1 92 ? 3.206 -4.415 4.110 1.00 90.12 92 ASN A C 1
ATOM 725 O O . ASN A 1 92 ? 4.229 -4.604 4.768 1.00 90.12 92 ASN A O 1
ATOM 729 N N . ALA A 1 93 ? 3.225 -4.357 2.777 1.00 91.50 93 ALA A N 1
ATOM 730 C CA . ALA A 1 93 ? 4.415 -4.568 1.962 1.00 91.50 93 ALA A CA 1
ATOM 731 C C . ALA A 1 93 ? 5.578 -3.635 2.332 1.00 91.50 93 ALA A C 1
ATOM 733 O O . ALA A 1 93 ? 6.729 -4.059 2.331 1.00 91.50 93 ALA A O 1
ATOM 734 N N . GLY A 1 94 ? 5.292 -2.384 2.706 1.00 91.75 94 GLY A N 1
ATOM 735 C CA . GLY A 1 94 ? 6.328 -1.432 3.108 1.00 91.75 94 GLY A CA 1
ATOM 736 C C . GLY A 1 94 ? 7.050 -1.822 4.402 1.00 91.75 94 GLY A C 1
ATOM 737 O O . GLY A 1 94 ? 8.254 -1.608 4.512 1.00 91.75 94 GLY A O 1
ATOM 738 N N . GLN A 1 95 ? 6.341 -2.403 5.375 1.00 93.50 95 GLN A N 1
ATOM 739 C CA . GLN A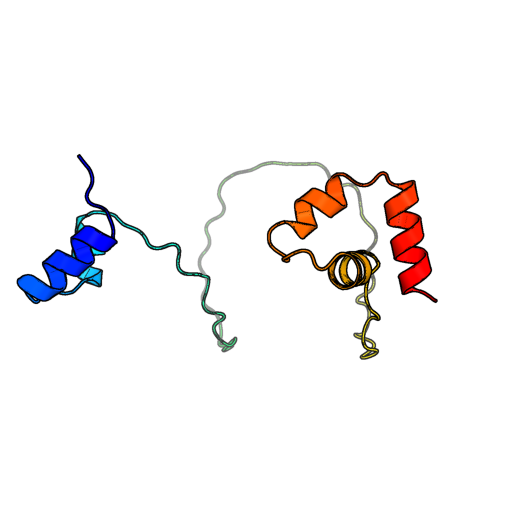 1 95 ? 6.958 -2.910 6.605 1.00 93.50 95 GLN A CA 1
ATOM 740 C C . GLN A 1 95 ? 7.711 -4.213 6.340 1.00 93.50 95 GLN A C 1
ATOM 742 O O . GLN A 1 95 ? 8.865 -4.328 6.739 1.00 93.50 95 GLN A O 1
ATOM 747 N N . ALA A 1 96 ? 7.106 -5.138 5.591 1.00 92.56 96 ALA A N 1
ATOM 748 C CA . ALA A 1 96 ? 7.740 -6.400 5.220 1.00 92.56 96 ALA A CA 1
ATOM 749 C C . ALA A 1 96 ? 9.036 -6.177 4.417 1.00 92.56 96 ALA A C 1
ATOM 751 O O . ALA A 1 96 ? 10.054 -6.797 4.693 1.00 92.56 96 ALA A O 1
ATOM 752 N N . TRP A 1 97 ? 9.046 -5.212 3.494 1.00 92.31 97 TRP A N 1
ATOM 753 C CA . TRP A 1 97 ? 10.241 -4.846 2.731 1.00 92.31 97 TRP A CA 1
ATOM 754 C C . TRP A 1 97 ? 11.343 -4.211 3.585 1.00 92.31 97 TRP A C 1
ATOM 756 O O . TRP A 1 97 ? 12.524 -4.411 3.317 1.00 92.31 97 TRP A O 1
ATOM 766 N N . LYS A 1 98 ? 10.973 -3.440 4.614 1.00 93.00 98 LYS A N 1
ATOM 767 C CA . LYS A 1 98 ? 11.935 -2.860 5.566 1.00 93.00 98 LYS A CA 1
ATOM 768 C C . LYS A 1 98 ? 12.512 -3.901 6.522 1.00 93.00 98 LYS A C 1
ATOM 770 O O . LYS A 1 98 ? 13.642 -3.725 6.957 1.00 93.00 98 LYS A O 1
ATOM 775 N N . ALA A 1 99 ? 11.747 -4.945 6.837 1.00 94.19 99 ALA A N 1
ATOM 776 C CA . ALA A 1 99 ? 12.206 -6.055 7.664 1.00 94.19 99 ALA A CA 1
ATOM 777 C C . ALA A 1 99 ? 13.269 -6.914 6.958 1.00 94.19 99 ALA A C 1
ATOM 779 O O . ALA A 1 99 ? 14.070 -7.554 7.630 1.00 94.19 99 ALA A O 1
ATOM 780 N N . LEU A 1 100 ? 13.308 -6.895 5.620 1.00 92.69 100 LEU A N 1
ATOM 781 C CA . LEU A 1 100 ? 14.353 -7.565 4.851 1.00 92.69 100 LEU A CA 1
ATOM 782 C C . LEU A 1 100 ? 15.719 -6.911 5.061 1.00 92.69 100 LEU A C 1
ATOM 784 O O . LEU A 1 100 ? 15.869 -5.678 5.044 1.00 92.69 100 LEU A O 1
ATOM 788 N N . THR A 1 101 ? 16.731 -7.764 5.134 1.00 94.25 101 THR A N 1
ATOM 789 C CA . THR A 1 101 ? 18.137 -7.365 5.104 1.00 94.25 101 THR A CA 1
ATOM 790 C C . THR A 1 101 ? 18.509 -6.773 3.740 1.00 94.25 101 THR A C 1
ATOM 792 O O . THR A 1 101 ? 17.843 -7.002 2.722 1.00 94.25 101 THR A O 1
ATOM 795 N N . ASP A 1 102 ? 19.585 -5.984 3.686 1.00 91.00 102 ASP A N 1
ATOM 796 C CA . ASP A 1 102 ? 20.025 -5.376 2.424 1.00 91.00 102 ASP A CA 1
ATOM 797 C C . ASP A 1 102 ? 20.415 -6.431 1.373 1.00 91.00 102 ASP A C 1
ATOM 799 O O . ASP A 1 102 ? 20.167 -6.230 0.182 1.00 91.00 102 ASP A O 1
ATOM 803 N N . THR A 1 103 ? 20.928 -7.590 1.801 1.00 93.31 103 THR A N 1
ATOM 804 C CA . THR A 1 103 ? 21.259 -8.720 0.918 1.00 93.31 103 THR A CA 1
ATOM 805 C C . THR A 1 103 ? 20.012 -9.328 0.274 1.00 93.31 103 THR A C 1
ATOM 807 O O . THR A 1 103 ? 20.000 -9.590 -0.930 1.00 93.31 103 THR A O 1
ATOM 810 N N . GLU A 1 104 ? 18.925 -9.498 1.026 1.00 92.19 104 GLU A N 1
ATOM 811 C CA . GLU A 1 104 ? 17.648 -9.984 0.494 1.00 92.19 104 GLU A CA 1
ATOM 812 C C . GLU A 1 104 ? 17.024 -8.975 -0.467 1.00 92.19 104 GLU A C 1
ATOM 814 O O . GLU A 1 104 ? 16.607 -9.339 -1.568 1.00 92.19 104 GLU A O 1
ATOM 819 N N . ARG A 1 105 ? 17.025 -7.684 -0.110 1.00 91.81 105 ARG A N 1
ATOM 820 C CA . ARG A 1 105 ? 16.552 -6.623 -1.013 1.00 91.81 105 ARG A CA 1
ATOM 821 C C . ARG A 1 105 ? 17.370 -6.581 -2.303 1.00 91.81 105 ARG A C 1
ATOM 823 O O . ARG A 1 105 ? 16.810 -6.353 -3.377 1.00 91.81 105 ARG A O 1
ATOM 830 N N . GLN A 1 106 ? 18.674 -6.843 -2.230 1.00 92.62 106 GLN A N 1
ATOM 831 C CA . GLN A 1 106 ? 19.533 -6.949 -3.405 1.00 92.62 106 GLN A CA 1
ATOM 832 C C . GLN A 1 106 ? 19.172 -8.154 -4.281 1.00 92.62 106 GLN A C 1
ATOM 834 O O . GLN A 1 106 ? 19.102 -7.986 -5.498 1.00 92.62 106 GLN A O 1
ATOM 839 N N . ARG A 1 107 ? 18.863 -9.321 -3.700 1.00 93.50 107 ARG A N 1
ATOM 840 C CA . ARG A 1 107 ? 18.368 -10.488 -4.456 1.00 93.50 107 ARG A CA 1
ATOM 841 C C . ARG A 1 107 ? 17.088 -10.161 -5.218 1.00 93.50 107 ARG A C 1
ATOM 843 O O . ARG A 1 107 ? 17.006 -10.427 -6.412 1.00 93.50 107 ARG A O 1
ATOM 850 N N . TRP A 1 108 ? 16.127 -9.507 -4.569 1.00 93.69 108 TRP A N 1
ATOM 851 C CA . TRP A 1 108 ? 14.894 -9.060 -5.225 1.00 93.69 108 TRP A CA 1
ATOM 852 C C . TRP A 1 108 ? 15.158 -8.052 -6.349 1.00 93.69 108 TRP A C 1
ATOM 854 O O . TRP A 1 108 ? 14.559 -8.138 -7.417 1.00 93.69 108 TRP A O 1
ATOM 864 N N . ASN A 1 109 ? 16.089 -7.117 -6.150 1.00 90.31 109 ASN A N 1
ATOM 865 C CA . ASN A 1 109 ? 16.485 -6.164 -7.188 1.00 90.31 109 ASN A CA 1
ATOM 866 C C . ASN A 1 109 ? 17.229 -6.819 -8.359 1.00 90.31 109 ASN A C 1
ATOM 868 O O . ASN A 1 109 ? 17.108 -6.339 -9.481 1.00 90.31 109 ASN A O 1
ATOM 872 N N . GLN A 1 110 ? 18.006 -7.876 -8.118 1.00 91.31 110 GLN A N 1
ATOM 873 C CA . GLN A 1 110 ? 18.645 -8.663 -9.175 1.00 91.31 110 GLN A CA 1
ATOM 874 C C . GLN A 1 110 ? 17.606 -9.477 -9.946 1.00 91.31 110 GLN A C 1
ATOM 876 O O . GLN A 1 110 ? 17.582 -9.409 -11.169 1.00 91.31 110 GLN A O 1
ATOM 881 N N . LYS A 1 111 ? 16.685 -10.143 -9.239 1.00 90.81 111 LYS A N 1
ATOM 882 C CA . LYS A 1 111 ? 15.564 -10.886 -9.833 1.00 90.81 111 LYS A CA 1
ATOM 883 C C . LYS A 1 111 ? 14.673 -10.003 -10.710 1.00 90.81 111 LYS A C 1
ATOM 885 O O . LYS A 1 111 ? 14.141 -10.473 -11.697 1.00 90.81 111 LYS A O 1
ATOM 890 N N . ALA A 1 112 ? 14.540 -8.724 -10.366 1.00 88.31 112 ALA A N 1
ATOM 891 C CA . ALA A 1 112 ? 13.769 -7.753 -11.140 1.00 88.31 112 ALA A CA 1
ATOM 892 C C . ALA A 1 112 ? 14.473 -7.188 -12.380 1.00 88.31 112 ALA A C 1
ATOM 894 O O . ALA A 1 112 ? 13.833 -6.526 -13.193 1.00 88.31 112 ALA A O 1
ATOM 895 N N . LYS A 1 113 ? 15.789 -7.390 -12.489 1.00 84.31 113 LYS A N 1
ATOM 896 C CA . LYS A 1 113 ? 16.591 -6.997 -13.655 1.00 84.31 113 LYS A CA 1
ATOM 897 C C . LYS A 1 113 ? 16.780 -8.138 -14.656 1.00 84.31 113 LYS A C 1
ATOM 899 O O . LYS A 1 113 ? 17.189 -7.846 -15.776 1.00 84.31 113 LYS A O 1
ATOM 904 N N . ALA A 1 114 ? 16.573 -9.378 -14.210 1.00 67.50 114 ALA A N 1
ATOM 905 C CA . ALA A 1 114 ? 16.540 -10.572 -15.048 1.00 67.50 114 ALA A CA 1
ATOM 906 C C . ALA A 1 114 ? 15.241 -10.602 -15.861 1.00 67.50 114 ALA A C 1
ATOM 908 O O . ALA A 1 114 ? 15.320 -11.001 -17.040 1.00 67.50 114 ALA A O 1
#